Protein AF-A0A9E1S4V5-F1 (afdb_monomer_lite)

Sequence (96 aa):
IGLDCGLTEEEISRIKRGPEAEGWSEGDQALLHATDDLTRDAFISDENWHRLSALSEKQRMDLVMTVAQYTQVSMMLNTFGVQLDEDLTLDPDLCP

Structure (mmCIF, N/CA/C/O backbone):
data_AF-A0A9E1S4V5-F1
#
_entry.id   AF-A0A9E1S4V5-F1
#
loop_
_atom_site.group_PDB
_atom_site.id
_atom_site.type_symbol
_atom_site.label_atom_id
_atom_site.label_alt_id
_atom_site.label_comp_id
_atom_site.label_asym_id
_atom_site.label_entity_id
_atom_site.label_seq_id
_atom_site.pdbx_PDB_ins_code
_atom_site.Cartn_x
_atom_site.Cartn_y
_atom_site.Cartn_z
_atom_site.occupancy
_atom_site.B_iso_or_equiv
_atom_site.auth_seq_id
_atom_site.auth_comp_id
_atom_site.auth_asym_id
_atom_site.auth_atom_id
_atom_site.pdbx_PDB_model_num
ATOM 1 N N . ILE A 1 1 ? -0.880 -15.694 -3.282 1.00 87.50 1 ILE A N 1
ATOM 2 C CA . ILE A 1 1 ? -0.473 -14.809 -2.157 1.00 87.50 1 ILE A CA 1
ATOM 3 C C . ILE A 1 1 ? -1.681 -14.161 -1.489 1.00 87.50 1 ILE A C 1
ATOM 5 O O . ILE A 1 1 ? -1.971 -14.542 -0.371 1.00 87.50 1 ILE A O 1
ATOM 9 N N . GLY A 1 2 ? -2.398 -13.218 -2.123 1.00 89.12 2 GLY A N 1
ATOM 10 C CA . GLY A 1 2 ? -3.493 -12.487 -1.455 1.00 89.12 2 GLY A CA 1
ATOM 11 C C . GLY A 1 2 ? -4.566 -13.393 -0.833 1.00 89.12 2 GLY A C 1
ATOM 12 O O . GLY A 1 2 ? -4.830 -13.287 0.362 1.00 89.12 2 GLY A O 1
ATOM 13 N N . LEU A 1 3 ? -5.099 -14.337 -1.619 1.00 92.25 3 LEU A N 1
ATOM 14 C CA . LEU A 1 3 ? -6.057 -15.349 -1.149 1.00 92.25 3 LEU A CA 1
ATOM 15 C C . LEU A 1 3 ? -5.480 -16.211 -0.015 1.00 92.25 3 LEU A C 1
ATOM 17 O O . LEU A 1 3 ? -6.128 -16.419 1.007 1.00 92.25 3 LEU A O 1
ATOM 21 N N . ASP A 1 4 ? -4.229 -16.655 -0.155 1.00 92.44 4 ASP A N 1
ATOM 22 C CA . ASP A 1 4 ? -3.543 -17.482 0.851 1.00 92.44 4 ASP A CA 1
ATOM 23 C C . ASP A 1 4 ? -3.298 -16.726 2.168 1.00 92.44 4 ASP A C 1
ATOM 25 O O . ASP A 1 4 ? -3.181 -17.333 3.232 1.00 92.44 4 ASP A O 1
ATOM 29 N N . CYS A 1 5 ? -3.231 -15.394 2.105 1.00 92.25 5 CYS A N 1
ATOM 30 C CA . CYS A 1 5 ? -3.108 -14.502 3.254 1.00 92.25 5 CYS A CA 1
ATOM 31 C C . CYS A 1 5 ? -4.462 -14.106 3.867 1.00 92.25 5 CYS A C 1
ATOM 33 O O . CYS A 1 5 ? -4.480 -13.344 4.832 1.00 92.25 5 CYS A O 1
ATOM 35 N N . GLY A 1 6 ? -5.577 -14.628 3.345 1.00 94.00 6 GLY A N 1
ATOM 36 C CA . GLY A 1 6 ? -6.918 -14.402 3.882 1.00 94.00 6 GLY A CA 1
ATOM 37 C C . GLY A 1 6 ? -7.682 -13.231 3.264 1.00 94.00 6 GLY A C 1
ATOM 38 O O . GLY A 1 6 ? -8.745 -12.899 3.783 1.00 94.00 6 GLY A O 1
ATOM 39 N N . LEU A 1 7 ? -7.186 -12.626 2.176 1.00 94.50 7 LEU A N 1
ATOM 40 C CA . LEU A 1 7 ? -8.007 -11.705 1.385 1.00 94.50 7 LEU A CA 1
ATOM 41 C C . LEU A 1 7 ? -9.090 -12.483 0.641 1.00 94.50 7 LEU A C 1
ATOM 43 O O . LEU A 1 7 ? -8.859 -13.585 0.145 1.00 94.50 7 LEU A O 1
ATOM 47 N N . THR A 1 8 ? -10.261 -11.877 0.527 1.00 95.69 8 THR A N 1
ATOM 48 C CA . THR A 1 8 ? -11.368 -12.393 -0.281 1.00 95.69 8 THR A CA 1
ATOM 49 C C . THR A 1 8 ? -11.199 -12.041 -1.761 1.00 95.69 8 THR A C 1
ATOM 51 O O . THR A 1 8 ? -10.494 -11.092 -2.118 1.00 95.69 8 THR A O 1
ATOM 54 N N . GLU A 1 9 ? -11.865 -12.783 -2.649 1.00 94.06 9 GLU A N 1
ATOM 55 C CA . GLU A 1 9 ? -11.904 -12.446 -4.081 1.00 94.06 9 GLU A CA 1
ATOM 56 C C . GLU A 1 9 ? -12.525 -11.060 -4.305 1.00 94.06 9 GLU A C 1
ATOM 58 O O . GLU A 1 9 ? -12.062 -10.291 -5.152 1.00 94.06 9 GLU A O 1
ATOM 63 N N . GLU A 1 10 ? -13.528 -10.703 -3.500 1.00 94.38 10 GLU A N 1
ATOM 64 C CA . GLU A 1 10 ? -14.163 -9.391 -3.529 1.00 94.38 10 GLU A CA 1
ATOM 65 C C . GLU A 1 10 ? -13.189 -8.275 -3.148 1.00 94.38 10 GLU A C 1
ATOM 67 O O . GLU A 1 10 ? -13.171 -7.238 -3.810 1.00 94.38 10 GLU A O 1
ATOM 72 N N . GLU A 1 11 ? -12.367 -8.467 -2.115 1.00 95.00 11 GLU A N 1
ATOM 73 C CA . GLU A 1 11 ? -11.329 -7.502 -1.737 1.00 95.00 11 GLU A CA 1
ATOM 74 C C . GLU A 1 11 ? -10.263 -7.377 -2.824 1.00 95.00 11 GLU A C 1
ATOM 76 O O . GLU A 1 11 ? -9.898 -6.259 -3.181 1.00 95.00 11 GLU A O 1
ATOM 81 N N . ILE A 1 12 ? -9.818 -8.488 -3.419 1.00 94.38 12 ILE A N 1
ATOM 82 C CA . ILE A 1 12 ? -8.851 -8.466 -4.528 1.00 94.38 12 ILE A CA 1
ATOM 83 C C . ILE A 1 12 ? -9.418 -7.703 -5.732 1.00 94.38 12 ILE A C 1
ATOM 85 O O . ILE A 1 12 ? -8.741 -6.847 -6.303 1.00 94.38 12 ILE A O 1
ATOM 89 N N . SER A 1 13 ? -10.678 -7.950 -6.095 1.00 93.62 13 SER A N 1
ATOM 90 C CA . SER A 1 13 ? -11.362 -7.190 -7.146 1.00 93.62 13 SER A CA 1
ATOM 91 C C . SER A 1 13 ? -11.501 -5.709 -6.776 1.00 93.62 13 SER A C 1
ATOM 93 O O . SER A 1 13 ? -11.299 -4.830 -7.618 1.00 93.62 13 SER A O 1
ATOM 95 N N . ARG A 1 14 ? -11.793 -5.407 -5.507 1.00 95.75 14 ARG A N 1
ATOM 96 C CA . ARG A 1 14 ? -11.923 -4.036 -5.006 1.00 95.75 14 ARG A CA 1
ATOM 97 C C . ARG A 1 14 ? -10.594 -3.276 -5.048 1.00 95.75 14 ARG A C 1
ATOM 99 O O . ARG A 1 14 ? -10.621 -2.095 -5.379 1.00 95.75 14 ARG A O 1
ATOM 106 N N . ILE A 1 15 ? -9.449 -3.928 -4.809 1.00 95.38 15 ILE A N 1
ATOM 107 C CA . ILE A 1 15 ? -8.113 -3.296 -4.887 1.00 95.38 15 ILE A CA 1
ATOM 108 C C . ILE A 1 15 ? -7.890 -2.668 -6.267 1.00 95.38 15 ILE A C 1
ATOM 110 O O . ILE A 1 15 ? -7.444 -1.527 -6.353 1.00 95.38 15 ILE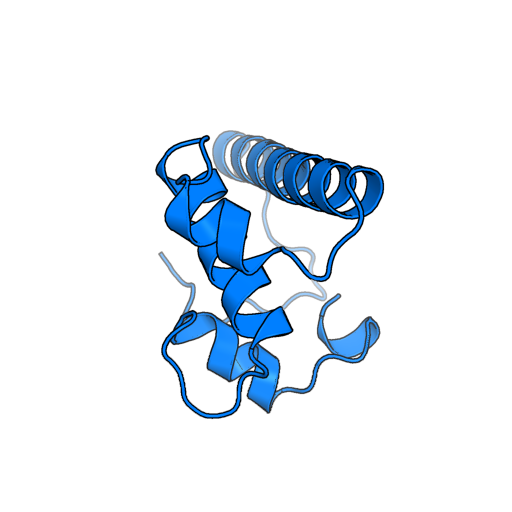 A O 1
ATOM 114 N N . LYS A 1 16 ? -8.293 -3.349 -7.348 1.00 93.12 16 LYS A N 1
ATOM 115 C CA . LYS A 1 16 ? -8.171 -2.830 -8.724 1.00 93.12 16 LYS A CA 1
ATOM 116 C C . LYS A 1 16 ? -8.965 -1.542 -8.965 1.00 93.12 16 LYS A C 1
ATOM 118 O O . LYS A 1 16 ? -8.650 -0.778 -9.871 1.00 93.12 16 LYS A O 1
ATOM 123 N N . ARG A 1 17 ? -10.020 -1.311 -8.177 1.00 94.81 17 ARG A N 1
ATOM 124 C CA . ARG A 1 17 ? -10.875 -0.115 -8.249 1.00 94.81 17 ARG A CA 1
ATOM 125 C C . ARG A 1 17 ? -10.334 1.047 -7.409 1.00 94.81 17 ARG A C 1
ATOM 127 O O . ARG A 1 17 ? -10.852 2.154 -7.530 1.00 94.81 17 ARG A O 1
ATOM 134 N N . GLY A 1 18 ? -9.312 0.799 -6.593 1.00 95.56 18 GLY A N 1
ATOM 135 C CA . GLY A 1 18 ? -8.619 1.804 -5.800 1.00 95.56 18 GLY A CA 1
ATOM 136 C C . GLY A 1 18 ? -9.225 2.071 -4.415 1.00 95.56 18 GLY A C 1
ATOM 137 O O . GLY A 1 18 ? -10.210 1.439 -4.010 1.00 95.56 18 GLY A O 1
ATOM 138 N N . PRO A 1 19 ? -8.629 3.023 -3.674 1.00 96.75 19 PRO A N 1
ATOM 139 C CA . PRO A 1 19 ? -8.987 3.322 -2.285 1.00 96.75 19 PRO A CA 1
ATOM 140 C C . PRO A 1 19 ? -10.404 3.886 -2.118 1.00 96.75 19 PRO A C 1
ATOM 142 O O . PRO A 1 19 ? -11.001 3.741 -1.057 1.00 96.75 19 PRO A O 1
ATOM 145 N N . GLU A 1 20 ? -10.976 4.488 -3.162 1.00 97.19 20 GLU A N 1
ATOM 146 C CA . GLU A 1 20 ? -12.322 5.085 -3.122 1.00 97.19 20 GLU A CA 1
ATOM 147 C C . GLU A 1 20 ? -13.454 4.074 -3.364 1.00 97.19 20 GLU A C 1
ATOM 149 O O . GLU A 1 20 ? -14.633 4.430 -3.384 1.00 97.19 20 GLU A O 1
ATOM 154 N N . ALA A 1 21 ? -13.127 2.801 -3.591 1.00 97.12 21 ALA A N 1
ATOM 155 C CA . ALA A 1 21 ? -14.137 1.779 -3.793 1.00 97.12 21 ALA A CA 1
ATOM 156 C C . ALA A 1 21 ? -14.916 1.490 -2.497 1.00 97.12 21 ALA A C 1
ATOM 158 O O . ALA A 1 21 ? -14.342 1.306 -1.425 1.00 97.12 21 ALA A O 1
ATOM 159 N N . GLU A 1 22 ? -16.242 1.389 -2.608 1.00 95.56 22 GLU A N 1
ATOM 160 C CA . GLU A 1 22 ? -17.106 1.078 -1.468 1.00 95.56 22 GLU A CA 1
ATOM 161 C C . GLU A 1 22 ? -16.764 -0.280 -0.831 1.00 95.56 22 GLU A C 1
ATOM 163 O O . GLU A 1 22 ? -16.540 -1.281 -1.524 1.00 95.56 22 GLU A O 1
ATOM 168 N N . GLY A 1 23 ? -16.798 -0.324 0.504 1.00 94.62 23 GLY A N 1
ATOM 169 C CA . GLY A 1 23 ? -16.615 -1.542 1.297 1.00 94.62 23 GLY A CA 1
ATOM 170 C C . GLY A 1 23 ? -15.256 -1.675 1.983 1.00 94.62 23 GLY A C 1
ATOM 171 O O . GLY A 1 23 ? -15.043 -2.675 2.663 1.00 94.62 23 GLY A O 1
ATOM 172 N N . TRP A 1 24 ? -14.358 -0.696 1.840 1.00 97.25 24 TRP A N 1
ATOM 173 C CA . TRP A 1 24 ? -13.151 -0.612 2.666 1.00 97.25 24 TRP A CA 1
ATOM 174 C C . TRP A 1 24 ? -13.455 -0.109 4.075 1.00 97.25 24 TRP A C 1
ATOM 176 O O . TRP A 1 24 ? -14.309 0.759 4.269 1.00 97.25 24 TRP A O 1
ATOM 186 N N . SER A 1 25 ? -12.725 -0.631 5.061 1.00 96.12 25 SER A N 1
ATOM 187 C CA . SER A 1 25 ? -12.626 0.036 6.356 1.00 96.12 25 SER A CA 1
ATOM 188 C C . SER A 1 25 ? -11.774 1.305 6.226 1.00 96.12 25 SER A C 1
ATOM 190 O O . SER A 1 25 ? -10.963 1.425 5.306 1.00 96.12 25 SER A O 1
ATOM 192 N N . GLU A 1 26 ? -11.905 2.240 7.170 1.00 96.25 26 GLU A N 1
ATOM 193 C CA . GLU A 1 26 ? -11.062 3.447 7.197 1.00 96.25 26 GLU A CA 1
ATOM 194 C C . GLU A 1 26 ? -9.562 3.099 7.240 1.00 96.25 26 GLU A C 1
ATOM 196 O O . GLU A 1 26 ? -8.743 3.772 6.616 1.00 96.25 26 GLU A O 1
ATOM 201 N N . GLY A 1 27 ? -9.202 2.016 7.941 1.00 97.00 27 GLY A N 1
ATOM 202 C CA . GLY A 1 27 ? -7.823 1.537 8.033 1.00 97.00 27 GLY A CA 1
ATOM 203 C C . GLY A 1 27 ? -7.295 1.004 6.702 1.00 97.00 27 GLY A C 1
ATOM 204 O O . GLY A 1 27 ? -6.208 1.394 6.280 1.00 97.00 27 GLY A O 1
ATOM 205 N N . ASP A 1 28 ? -8.072 0.166 6.014 1.00 96.88 28 ASP A N 1
ATOM 206 C CA . ASP A 1 28 ? -7.666 -0.398 4.719 1.00 96.88 28 ASP A CA 1
ATOM 207 C C . ASP A 1 28 ? -7.580 0.687 3.649 1.00 96.88 28 ASP A C 1
ATOM 209 O O . ASP A 1 28 ? -6.617 0.738 2.886 1.00 96.88 28 ASP A O 1
ATOM 213 N N . GLN A 1 29 ? -8.538 1.618 3.643 1.00 97.88 29 GLN A N 1
ATOM 214 C CA . GLN A 1 29 ? -8.500 2.773 2.755 1.00 97.88 29 GLN A CA 1
ATOM 215 C C . GLN A 1 29 ? -7.237 3.618 2.993 1.00 97.88 29 GLN A C 1
ATOM 217 O O . GLN A 1 29 ? -6.577 4.020 2.033 1.00 97.88 29 GLN A O 1
ATOM 222 N N . ALA A 1 30 ? -6.850 3.854 4.253 1.00 98.19 30 ALA A N 1
ATOM 223 C CA . ALA A 1 30 ? -5.621 4.578 4.578 1.00 98.19 30 ALA A CA 1
ATOM 224 C C . ALA A 1 30 ? -4.356 3.844 4.094 1.00 98.19 30 ALA A C 1
ATOM 226 O O . ALA A 1 30 ? -3.441 4.485 3.572 1.00 98.19 30 ALA A O 1
ATOM 227 N N . LEU A 1 31 ? -4.306 2.512 4.225 1.00 98.06 31 LEU A N 1
ATOM 228 C CA . LEU A 1 31 ? -3.203 1.692 3.707 1.00 98.06 31 LEU A CA 1
ATOM 229 C C . LEU A 1 31 ? -3.104 1.765 2.178 1.00 98.06 31 LEU A C 1
ATOM 231 O O . LEU A 1 31 ? -1.999 1.891 1.646 1.00 98.06 31 LEU A O 1
ATOM 235 N N . LEU A 1 32 ? -4.239 1.723 1.477 1.00 98.12 32 LEU A N 1
ATOM 236 C CA . LEU A 1 32 ? -4.289 1.824 0.018 1.00 98.12 32 LEU A CA 1
ATOM 237 C C . LEU A 1 32 ? -3.814 3.196 -0.472 1.00 98.12 32 LEU A C 1
ATOM 239 O O . LEU A 1 32 ? -2.936 3.251 -1.326 1.00 98.12 32 LEU A O 1
ATOM 243 N N . HIS A 1 33 ? -4.290 4.294 0.124 1.00 98.44 33 HIS A N 1
ATOM 244 C CA . HIS A 1 33 ? -3.808 5.637 -0.223 1.00 98.44 33 HIS A CA 1
ATOM 245 C C . HIS A 1 33 ? -2.301 5.801 -0.006 1.00 98.44 33 HIS A C 1
ATOM 247 O O . HIS A 1 33 ? -1.603 6.332 -0.863 1.00 98.44 33 HIS A O 1
ATOM 253 N N . ALA A 1 34 ? -1.782 5.328 1.129 1.00 98.44 34 ALA A N 1
ATOM 254 C CA . ALA A 1 34 ? -0.351 5.392 1.404 1.00 98.44 34 ALA A CA 1
ATOM 255 C C . ALA A 1 34 ? 0.470 4.534 0.427 1.00 98.44 34 ALA A C 1
ATOM 257 O O . ALA A 1 34 ? 1.578 4.916 0.052 1.00 98.44 34 ALA A O 1
ATOM 258 N N . THR A 1 35 ? -0.070 3.388 0.003 1.00 98.12 35 THR A N 1
ATOM 259 C CA . THR A 1 35 ? 0.557 2.530 -1.011 1.00 98.12 35 THR A CA 1
ATOM 260 C C . THR A 1 35 ? 0.595 3.232 -2.368 1.00 98.12 35 THR A C 1
ATOM 262 O O . THR A 1 35 ? 1.655 3.272 -2.989 1.00 98.12 35 THR A O 1
ATOM 265 N N . ASP A 1 36 ? -0.510 3.854 -2.788 1.00 97.44 36 ASP A N 1
ATOM 266 C CA . ASP A 1 36 ? -0.589 4.617 -4.038 1.00 97.44 36 ASP A CA 1
ATOM 267 C C . ASP A 1 36 ? 0.393 5.798 -4.059 1.00 97.44 36 ASP A C 1
ATOM 269 O O . ASP A 1 36 ? 1.110 5.978 -5.046 1.00 97.44 36 ASP A O 1
ATOM 273 N N . ASP A 1 37 ? 0.462 6.568 -2.968 1.00 98.25 37 ASP A N 1
ATOM 274 C CA . ASP A 1 37 ? 1.416 7.670 -2.789 1.00 98.25 37 ASP A CA 1
ATOM 275 C C . ASP A 1 37 ? 2.870 7.171 -2.926 1.00 98.25 37 ASP A C 1
ATOM 277 O O . ASP A 1 37 ? 3.675 7.727 -3.677 1.00 98.25 37 ASP A O 1
ATOM 281 N N . LEU A 1 38 ? 3.224 6.077 -2.241 1.00 98.38 38 LEU A N 1
ATOM 282 C CA . LEU A 1 38 ? 4.577 5.515 -2.290 1.00 98.38 38 LEU A CA 1
ATOM 283 C C . LEU A 1 38 ? 4.945 4.976 -3.673 1.00 98.38 38 LEU A C 1
ATOM 285 O O . LEU A 1 38 ? 6.068 5.187 -4.127 1.00 98.38 38 LEU A O 1
ATOM 289 N N . THR A 1 39 ? 4.033 4.272 -4.342 1.00 95.88 39 THR A N 1
ATOM 290 C CA . THR A 1 39 ? 4.303 3.706 -5.668 1.00 95.88 39 THR A CA 1
ATOM 291 C C . THR A 1 39 ? 4.395 4.792 -6.741 1.00 95.88 39 THR A C 1
ATOM 293 O O . THR A 1 39 ? 5.177 4.648 -7.681 1.00 95.88 39 THR A O 1
ATOM 296 N N . ARG A 1 40 ? 3.632 5.885 -6.612 1.00 95.69 40 ARG A N 1
ATOM 297 C CA . ARG A 1 40 ? 3.604 6.982 -7.590 1.00 95.69 40 ARG A CA 1
ATOM 298 C C . ARG A 1 40 ? 4.715 8.003 -7.377 1.00 95.69 40 ARG A C 1
ATOM 300 O O . ARG A 1 40 ? 5.401 8.361 -8.332 1.00 95.69 40 ARG A O 1
ATOM 307 N N . ASP A 1 41 ? 4.879 8.452 -6.139 1.00 97.19 41 ASP A N 1
ATOM 308 C CA . ASP A 1 41 ? 5.650 9.650 -5.802 1.00 97.19 41 ASP A CA 1
ATOM 309 C C . ASP A 1 41 ? 6.848 9.351 -4.887 1.00 97.19 41 ASP A C 1
ATOM 311 O O . ASP A 1 41 ? 7.641 10.245 -4.592 1.00 97.19 41 ASP A O 1
ATOM 315 N N . ALA A 1 42 ? 7.005 8.097 -4.439 1.00 97.25 42 ALA A N 1
ATOM 316 C CA . ALA A 1 42 ? 8.004 7.681 -3.449 1.00 97.25 42 ALA A CA 1
ATOM 317 C C . ALA A 1 42 ? 7.932 8.479 -2.130 1.00 97.25 42 ALA A C 1
ATOM 319 O O . ALA A 1 42 ? 8.915 8.577 -1.391 1.00 97.25 42 ALA A O 1
ATOM 320 N N . PHE A 1 43 ? 6.762 9.046 -1.828 1.00 97.81 43 PHE A N 1
ATOM 321 C CA . PHE A 1 43 ? 6.528 9.894 -0.669 1.00 97.81 43 PHE A CA 1
ATOM 322 C C . PHE A 1 43 ? 5.053 9.848 -0.273 1.00 97.81 43 PHE A C 1
ATOM 324 O O . PHE A 1 43 ? 4.195 10.037 -1.125 1.00 97.81 43 PHE A O 1
ATOM 331 N N . ILE A 1 44 ? 4.764 9.642 1.016 1.00 98.31 44 ILE A N 1
ATOM 332 C CA . ILE A 1 44 ? 3.394 9.713 1.545 1.00 98.31 44 ILE A CA 1
ATOM 333 C C . ILE A 1 44 ? 3.084 11.162 1.904 1.00 98.31 44 ILE A C 1
ATOM 335 O O . ILE A 1 44 ? 3.810 11.766 2.694 1.00 98.31 44 ILE A O 1
ATOM 339 N N . SER A 1 45 ? 1.993 11.701 1.364 1.00 98.06 45 SER A N 1
ATOM 340 C CA . SER A 1 45 ? 1.513 13.042 1.708 1.00 98.06 45 SER A CA 1
ATOM 341 C C . SER A 1 45 ? 1.164 13.172 3.198 1.00 98.06 45 SER A C 1
ATOM 343 O O . SER A 1 45 ? 0.769 12.203 3.847 1.00 98.06 45 SER A O 1
ATOM 345 N N . ASP A 1 46 ? 1.241 14.387 3.753 1.00 98.19 46 ASP A N 1
ATOM 346 C CA . ASP A 1 46 ? 0.893 14.631 5.164 1.00 98.19 46 ASP A CA 1
ATOM 347 C C . ASP A 1 46 ? -0.549 14.205 5.494 1.00 98.19 46 ASP A C 1
ATOM 349 O O . ASP A 1 46 ? -0.818 13.688 6.581 1.00 98.19 46 ASP A O 1
ATOM 353 N N . GLU A 1 47 ? -1.472 14.388 4.544 1.00 98.00 47 GLU A N 1
ATOM 354 C CA . GLU A 1 47 ? -2.864 13.956 4.674 1.00 98.00 47 GLU A CA 1
ATOM 355 C C . GLU A 1 47 ? -2.954 12.436 4.855 1.00 98.00 47 GLU A C 1
ATOM 357 O O . GLU A 1 47 ? -3.515 11.962 5.847 1.00 98.00 47 GLU A O 1
ATOM 362 N N . ASN A 1 48 ? -2.356 11.665 3.944 1.00 97.94 48 ASN A N 1
ATOM 363 C CA . ASN A 1 48 ? -2.406 10.205 3.997 1.00 97.94 48 ASN A CA 1
ATOM 364 C C . ASN A 1 48 ? -1.588 9.645 5.166 1.00 97.94 48 ASN A C 1
ATOM 366 O O . ASN A 1 48 ? -1.993 8.668 5.797 1.00 97.94 48 ASN A O 1
ATOM 370 N N . TRP A 1 49 ? -0.500 10.313 5.551 1.00 98.06 49 TRP A N 1
ATOM 371 C CA . TRP A 1 49 ? 0.247 9.971 6.757 1.00 98.06 49 TRP A CA 1
ATOM 372 C C . TRP A 1 49 ? -0.587 10.153 8.030 1.00 98.06 49 TRP A C 1
ATOM 374 O O . TRP A 1 49 ? -0.507 9.334 8.952 1.00 98.06 49 TRP A O 1
ATOM 384 N N . HIS A 1 50 ? -1.423 11.195 8.089 1.00 97.75 50 HIS A N 1
ATOM 385 C CA . HIS A 1 50 ? -2.330 11.416 9.213 1.00 97.75 50 HIS A CA 1
ATOM 386 C C . HIS A 1 50 ? -3.442 10.360 9.279 1.00 97.75 50 HIS A C 1
ATOM 388 O O . HIS A 1 50 ? -3.792 9.909 10.373 1.00 97.75 50 HIS A O 1
ATOM 394 N N . ARG A 1 51 ? -3.952 9.900 8.128 1.00 97.38 51 ARG A N 1
ATOM 395 C CA . ARG A 1 51 ? -4.948 8.812 8.063 1.00 97.38 51 ARG A CA 1
ATOM 396 C C . ARG A 1 51 ? -4.432 7.504 8.682 1.00 97.38 51 ARG A C 1
ATOM 398 O O . ARG A 1 51 ? -5.203 6.771 9.288 1.00 97.38 51 ARG A O 1
ATOM 405 N N . LEU A 1 52 ? -3.117 7.265 8.667 1.00 97.94 52 LEU A N 1
ATOM 406 C CA . LEU A 1 52 ? -2.467 6.125 9.335 1.00 97.94 52 LEU A CA 1
ATOM 407 C C . LEU A 1 52 ? -2.329 6.284 10.866 1.00 97.94 52 LEU A C 1
ATOM 409 O O . LEU A 1 52 ? -1.547 5.567 11.498 1.00 97.94 52 LEU A O 1
ATOM 413 N N . SER A 1 53 ? -3.057 7.220 11.488 1.00 96.38 53 SER A N 1
ATOM 414 C CA . SER A 1 53 ? -2.951 7.557 12.919 1.00 96.38 53 SER A CA 1
ATOM 415 C C . SER A 1 53 ? -3.111 6.362 13.866 1.00 96.38 53 SER A C 1
ATOM 417 O O . SER A 1 53 ? -2.442 6.323 14.898 1.00 96.38 53 SER A O 1
ATOM 419 N N . ALA A 1 54 ? -3.931 5.375 13.494 1.00 96.62 54 ALA A N 1
ATOM 420 C CA . ALA A 1 54 ? -4.155 4.157 14.271 1.00 96.62 54 ALA A CA 1
ATOM 421 C C . ALA A 1 54 ? -2.939 3.210 14.305 1.00 96.62 54 ALA A C 1
ATOM 423 O O . ALA A 1 54 ? -2.827 2.383 15.210 1.00 96.62 54 ALA A O 1
ATOM 424 N N . LEU A 1 55 ? -2.020 3.327 13.340 1.00 97.88 55 LEU A N 1
ATOM 425 C CA . LEU A 1 55 ? -0.790 2.544 13.307 1.00 97.88 55 LEU A CA 1
ATOM 426 C C . LEU A 1 55 ? 0.274 3.164 14.211 1.00 97.88 55 LEU A C 1
ATOM 428 O O . LEU A 1 55 ? 0.488 4.382 14.212 1.00 97.88 55 LEU A O 1
ATOM 432 N N . SER A 1 56 ? 1.007 2.299 14.910 1.00 98.25 56 SER A N 1
ATOM 433 C CA . SER A 1 56 ? 2.257 2.670 15.572 1.00 98.25 56 SER A CA 1
ATOM 434 C C . SER A 1 56 ? 3.318 3.096 14.556 1.00 98.25 56 SER A C 1
ATOM 436 O O . SER A 1 56 ? 3.281 2.705 13.389 1.00 98.25 56 SER A O 1
ATOM 438 N N . GLU A 1 57 ? 4.318 3.850 15.013 1.00 97.00 57 GLU A N 1
ATOM 439 C CA . GLU A 1 57 ? 5.449 4.270 14.177 1.00 97.00 57 GLU A CA 1
ATOM 440 C C . GLU A 1 57 ? 6.128 3.078 13.489 1.00 97.00 57 GLU A C 1
ATOM 442 O O . GLU A 1 57 ? 6.341 3.106 12.280 1.00 97.00 57 GLU A O 1
ATOM 447 N N . LYS A 1 58 ? 6.362 1.986 14.228 1.00 98.31 58 LYS A N 1
ATOM 448 C CA . LYS A 1 58 ? 6.949 0.761 13.675 1.00 98.31 58 LYS A CA 1
ATOM 449 C C . LYS A 1 58 ? 6.091 0.166 12.555 1.00 98.31 58 LYS A C 1
ATOM 451 O O . LYS A 1 58 ? 6.624 -0.175 11.510 1.00 98.31 58 LYS A O 1
ATOM 456 N N . GLN A 1 59 ? 4.772 0.095 12.738 1.00 98.38 59 GLN A N 1
ATOM 457 C CA . GLN A 1 59 ? 3.865 -0.408 11.698 1.00 98.38 59 GLN A CA 1
ATOM 458 C C . GLN A 1 59 ? 3.865 0.484 10.451 1.00 98.38 59 GLN A C 1
ATOM 460 O O . GLN A 1 59 ? 3.783 -0.027 9.337 1.00 98.38 59 GLN A O 1
ATOM 465 N N . ARG A 1 60 ? 3.998 1.808 10.609 1.00 98.38 60 ARG A N 1
ATOM 466 C CA . ARG A 1 60 ? 4.135 2.714 9.458 1.00 98.38 60 ARG A CA 1
ATOM 467 C C . ARG A 1 60 ? 5.475 2.537 8.745 1.00 98.38 60 ARG A C 1
ATOM 469 O O . ARG A 1 60 ? 5.511 2.569 7.520 1.00 98.38 60 ARG A O 1
ATOM 476 N N . MET A 1 61 ? 6.563 2.317 9.484 1.00 98.06 61 MET A N 1
ATOM 477 C CA . MET A 1 61 ? 7.857 1.971 8.886 1.00 98.06 61 MET A CA 1
ATOM 478 C C . MET A 1 61 ? 7.775 0.651 8.112 1.00 98.06 61 MET A C 1
ATOM 480 O O . MET A 1 61 ? 8.254 0.581 6.982 1.00 98.06 61 MET A O 1
ATOM 484 N N . ASP A 1 62 ? 7.128 -0.367 8.687 1.00 98.25 62 ASP A N 1
ATOM 485 C CA . ASP A 1 62 ? 6.932 -1.670 8.047 1.00 98.25 62 ASP A CA 1
ATOM 486 C C . ASP A 1 62 ? 6.121 -1.535 6.743 1.00 98.25 62 ASP A C 1
ATOM 488 O O . ASP A 1 62 ? 6.481 -2.146 5.736 1.00 98.25 62 ASP A O 1
ATOM 492 N N . LEU A 1 63 ? 5.088 -0.681 6.717 1.00 98.12 63 LEU A N 1
ATOM 493 C CA . LEU A 1 63 ? 4.332 -0.355 5.501 1.00 98.12 63 LEU A CA 1
ATOM 494 C C . LEU A 1 63 ? 5.239 0.220 4.405 1.00 98.12 63 LEU A C 1
ATOM 496 O O . LEU A 1 63 ? 5.273 -0.313 3.296 1.00 98.12 63 LEU A O 1
ATOM 500 N N . VAL A 1 64 ? 6.006 1.270 4.721 1.00 98.31 64 VAL A N 1
ATOM 501 C CA . VAL A 1 64 ? 6.907 1.922 3.754 1.00 98.31 64 VAL A CA 1
ATOM 502 C C . VAL A 1 64 ? 7.921 0.925 3.195 1.00 98.31 64 VAL A C 1
ATOM 504 O O . VAL A 1 64 ? 8.117 0.846 1.981 1.00 98.31 64 VAL A O 1
ATOM 507 N N . MET A 1 65 ? 8.532 0.125 4.071 1.00 98.19 65 MET A N 1
ATOM 508 C CA . MET A 1 65 ? 9.502 -0.897 3.679 1.00 98.19 65 MET A CA 1
ATOM 509 C C . MET A 1 65 ? 8.881 -1.958 2.771 1.00 98.19 65 MET A C 1
ATOM 511 O O . MET A 1 65 ? 9.487 -2.326 1.766 1.00 98.19 65 MET A O 1
ATOM 515 N N . THR A 1 66 ? 7.671 -2.417 3.093 1.00 97.44 66 THR A N 1
ATOM 516 C CA . THR A 1 66 ? 6.965 -3.435 2.309 1.00 97.44 66 THR A CA 1
ATOM 517 C C . THR A 1 66 ? 6.693 -2.932 0.891 1.00 97.44 66 THR A C 1
ATOM 519 O O . THR A 1 66 ? 7.076 -3.591 -0.076 1.00 97.44 66 THR A O 1
ATOM 522 N N . VAL A 1 67 ? 6.112 -1.737 0.738 1.00 98.00 67 VAL A N 1
ATOM 523 C CA . VAL A 1 67 ? 5.805 -1.169 -0.588 1.00 98.00 67 VAL A CA 1
ATOM 524 C C . VAL A 1 67 ? 7.078 -0.935 -1.405 1.00 98.00 67 VAL A C 1
ATOM 526 O O . VAL A 1 67 ? 7.127 -1.272 -2.592 1.00 98.00 67 VAL A O 1
ATOM 529 N N . ALA A 1 68 ? 8.140 -0.423 -0.776 1.00 97.56 68 ALA A N 1
ATOM 530 C CA . ALA A 1 68 ? 9.421 -0.209 -1.443 1.00 97.56 68 ALA A CA 1
ATOM 531 C C . ALA A 1 68 ? 10.037 -1.523 -1.957 1.00 97.56 68 ALA A C 1
ATOM 533 O O . ALA A 1 68 ? 10.522 -1.577 -3.089 1.00 97.56 68 ALA A O 1
ATOM 534 N N . GLN A 1 69 ? 9.985 -2.596 -1.160 1.00 97.88 69 GLN A N 1
ATOM 535 C CA . GLN A 1 69 ? 10.504 -3.910 -1.547 1.00 97.88 69 GLN A CA 1
ATOM 536 C C . GLN A 1 69 ? 9.751 -4.494 -2.744 1.00 97.88 69 GLN A C 1
ATOM 538 O O . GLN A 1 69 ? 10.387 -4.899 -3.716 1.00 97.88 69 GLN A O 1
ATOM 543 N N . TYR A 1 70 ? 8.414 -4.486 -2.724 1.00 95.88 70 TYR A N 1
ATOM 544 C CA . TYR A 1 70 ? 7.627 -4.962 -3.867 1.00 95.88 70 TYR A CA 1
ATOM 545 C C . TYR A 1 70 ? 7.868 -4.115 -5.120 1.00 95.88 70 TYR A C 1
ATOM 547 O O . TYR A 1 70 ? 8.014 -4.665 -6.208 1.00 95.88 70 TYR A O 1
ATOM 555 N N . THR A 1 71 ? 8.005 -2.794 -4.975 1.00 95.25 71 THR A N 1
ATOM 556 C CA . THR A 1 71 ? 8.329 -1.903 -6.100 1.00 95.25 71 THR A CA 1
ATOM 557 C C . THR A 1 71 ? 9.699 -2.234 -6.708 1.00 95.25 71 THR A C 1
ATOM 559 O O . THR A 1 71 ? 9.833 -2.327 -7.930 1.00 95.25 71 THR A O 1
ATOM 562 N N . GLN A 1 72 ? 10.716 -2.478 -5.873 1.00 97.19 72 GLN A N 1
ATOM 563 C CA . GLN A 1 72 ? 12.048 -2.899 -6.319 1.00 97.19 72 GLN A CA 1
ATOM 564 C C . GLN A 1 72 ? 12.013 -4.254 -7.040 1.00 97.19 72 GLN A C 1
ATOM 566 O O . GLN A 1 72 ? 12.622 -4.398 -8.101 1.00 97.19 72 GLN A O 1
ATOM 571 N N . VAL A 1 73 ? 11.303 -5.241 -6.489 1.00 96.56 73 VAL A N 1
ATOM 572 C CA . VAL A 1 73 ? 11.170 -6.567 -7.109 1.00 96.56 73 VAL A CA 1
ATOM 573 C C . VAL A 1 73 ? 10.480 -6.452 -8.467 1.00 96.56 73 VAL A C 1
ATOM 575 O O . VAL A 1 73 ? 11.020 -6.943 -9.456 1.00 96.56 73 VAL A O 1
ATOM 578 N N . SER A 1 74 ? 9.358 -5.731 -8.556 1.00 94.00 74 SER A N 1
ATOM 579 C CA . SER A 1 74 ? 8.650 -5.488 -9.820 1.00 94.00 74 SER A CA 1
ATOM 580 C C . SER A 1 74 ? 9.548 -4.832 -10.869 1.00 94.00 74 SER A C 1
ATOM 582 O O . SER A 1 74 ? 9.564 -5.252 -12.024 1.00 94.00 74 SER A O 1
ATOM 584 N N . MET A 1 75 ? 10.363 -3.849 -10.472 1.00 96.12 75 MET A N 1
ATOM 585 C CA . MET A 1 75 ? 11.346 -3.223 -11.360 1.00 96.12 75 MET A CA 1
ATOM 586 C C . MET A 1 75 ? 12.341 -4.245 -11.928 1.00 96.12 75 MET A C 1
ATOM 588 O O . MET A 1 75 ? 12.601 -4.240 -13.134 1.00 96.12 75 MET A O 1
ATOM 592 N N . MET A 1 76 ? 12.891 -5.124 -11.083 1.00 97.94 76 MET A N 1
ATOM 593 C CA . MET A 1 76 ? 13.829 -6.166 -11.512 1.00 97.94 76 MET A CA 1
ATOM 594 C C . MET A 1 76 ? 13.166 -7.174 -12.456 1.00 97.94 76 MET A C 1
ATOM 596 O O . MET A 1 76 ? 13.713 -7.447 -13.524 1.00 97.94 76 MET A O 1
ATOM 600 N N . LEU A 1 77 ? 11.989 -7.695 -12.089 1.00 95.62 77 LEU A N 1
ATOM 601 C CA . LEU A 1 77 ? 11.255 -8.680 -12.890 1.00 95.62 77 LEU A CA 1
ATOM 602 C C . LEU A 1 77 ? 10.919 -8.128 -14.280 1.00 95.62 77 LEU A C 1
ATOM 604 O O . LEU A 1 77 ? 11.209 -8.780 -15.284 1.00 95.62 77 LEU A O 1
ATOM 608 N N . ASN A 1 78 ? 10.412 -6.893 -14.340 1.00 93.75 78 ASN A N 1
ATOM 609 C CA . ASN A 1 78 ? 10.080 -6.224 -15.596 1.00 93.75 78 ASN A CA 1
ATOM 610 C C . ASN A 1 78 ? 11.325 -5.978 -16.459 1.00 93.75 78 ASN A C 1
ATOM 612 O O . ASN A 1 78 ? 11.309 -6.241 -17.659 1.00 93.75 78 ASN A O 1
ATOM 616 N N . THR A 1 79 ? 12.423 -5.510 -15.857 1.00 96.94 79 THR A N 1
ATOM 617 C CA . THR A 1 79 ? 13.669 -5.201 -16.585 1.00 96.94 79 THR A CA 1
ATOM 618 C C . THR A 1 79 ? 14.322 -6.453 -17.166 1.00 96.94 79 THR A C 1
ATOM 620 O O . THR A 1 79 ? 14.865 -6.413 -18.270 1.00 96.94 79 THR A O 1
ATOM 623 N N . PHE A 1 80 ? 14.278 -7.570 -16.441 1.00 97.19 80 PHE A N 1
ATOM 624 C CA . PHE A 1 80 ? 14.854 -8.836 -16.895 1.00 97.19 80 PHE A CA 1
ATOM 625 C C . PHE A 1 80 ? 13.894 -9.679 -17.741 1.00 97.19 80 PHE A C 1
ATOM 627 O O . PHE A 1 80 ? 14.301 -10.728 -18.237 1.00 97.19 80 PHE A O 1
ATOM 634 N N . GLY A 1 81 ? 12.651 -9.229 -17.934 1.00 94.62 81 GLY A N 1
ATOM 635 C CA . GLY A 1 81 ? 11.649 -9.955 -18.711 1.00 94.62 81 GLY A CA 1
ATOM 636 C C . GLY A 1 81 ? 11.289 -11.308 -18.097 1.00 94.62 81 GLY A C 1
ATOM 637 O O . GLY A 1 81 ? 11.056 -12.269 -18.832 1.00 94.62 81 GLY A O 1
ATOM 638 N N . VAL A 1 82 ? 11.278 -11.405 -16.763 1.00 94.88 82 VAL A N 1
ATOM 639 C CA . VAL A 1 82 ? 10.893 -12.636 -16.060 1.00 94.88 82 VAL A CA 1
ATOM 640 C C . VAL A 1 82 ? 9.421 -12.932 -16.347 1.00 94.88 82 VAL A C 1
ATOM 642 O O . VAL A 1 82 ? 8.572 -12.053 -16.223 1.00 94.88 82 VAL A O 1
ATOM 645 N N . GLN A 1 83 ? 9.138 -14.161 -16.777 1.00 92.81 83 GLN A N 1
ATOM 646 C CA . GLN A 1 83 ? 7.781 -14.620 -17.074 1.00 92.81 83 GLN A CA 1
ATOM 647 C C . GLN A 1 83 ? 7.120 -15.192 -15.817 1.00 92.81 83 GLN A C 1
ATOM 649 O O . GLN A 1 83 ? 7.812 -15.552 -14.866 1.00 92.81 83 GLN A O 1
ATOM 654 N N . LEU A 1 84 ? 5.788 -15.274 -15.824 1.00 90.06 84 LEU A N 1
ATOM 655 C CA . LEU A 1 84 ? 5.042 -15.973 -14.779 1.00 90.06 84 LEU A CA 1
ATOM 656 C C . LEU A 1 84 ? 5.455 -17.450 -14.711 1.00 90.06 84 LEU A C 1
ATOM 658 O O . LEU A 1 84 ? 5.723 -18.067 -15.746 1.00 90.06 84 LEU A O 1
ATOM 662 N N . ASP A 1 85 ? 5.462 -18.000 -13.499 1.00 90.88 85 ASP A N 1
ATOM 663 C CA . ASP A 1 85 ? 5.625 -19.436 -13.276 1.00 90.88 85 ASP A CA 1
ATOM 664 C C . ASP A 1 85 ? 4.439 -20.214 -13.880 1.00 90.88 85 ASP A C 1
ATOM 666 O O . ASP A 1 85 ? 3.338 -19.679 -14.031 1.00 90.88 85 ASP A O 1
ATOM 670 N N . GLU A 1 86 ? 4.657 -21.480 -14.252 1.00 90.88 86 GLU A N 1
ATOM 671 C CA . GLU A 1 86 ? 3.685 -22.296 -15.006 1.00 90.88 86 GLU A CA 1
ATOM 672 C C . GLU A 1 86 ? 2.339 -22.500 -14.284 1.00 90.88 86 GLU A C 1
ATOM 674 O O . GLU A 1 86 ? 1.325 -22.776 -14.925 1.00 90.88 86 GLU A O 1
ATOM 679 N N . ASP A 1 87 ? 2.321 -22.378 -12.959 1.00 90.00 87 ASP A N 1
ATOM 680 C CA . ASP A 1 87 ? 1.146 -22.521 -12.102 1.00 90.00 87 ASP A CA 1
ATOM 681 C C . ASP A 1 87 ? 0.399 -21.200 -11.850 1.00 90.00 87 ASP A C 1
ATOM 683 O O . ASP A 1 87 ? -0.670 -21.200 -11.234 1.00 90.00 87 ASP A O 1
ATOM 687 N N . LEU A 1 88 ? 0.914 -20.075 -12.355 1.00 87.81 88 LEU A N 1
ATOM 688 C CA . LEU A 1 88 ? 0.299 -18.760 -12.210 1.00 87.81 88 LEU A CA 1
ATOM 689 C C . LEU A 1 88 ? -0.494 -18.371 -13.461 1.00 87.81 88 LEU A C 1
ATOM 691 O O . LEU A 1 88 ? -0.028 -18.463 -14.594 1.00 87.81 88 LEU A O 1
ATOM 695 N N . THR A 1 89 ? -1.712 -17.869 -13.250 1.00 87.62 89 THR A N 1
ATOM 696 C CA . THR A 1 89 ? -2.551 -17.307 -14.318 1.00 87.62 89 THR A CA 1
ATOM 697 C C . THR A 1 89 ? -2.518 -15.784 -14.247 1.00 87.62 89 THR A C 1
ATOM 699 O O . THR A 1 89 ? -2.778 -15.216 -13.186 1.00 87.62 89 THR A O 1
ATOM 702 N N . LEU A 1 90 ? -2.204 -15.123 -15.368 1.00 85.62 90 LEU A N 1
ATOM 703 C CA . LEU A 1 90 ? -2.235 -13.663 -15.450 1.00 85.62 90 LEU A CA 1
ATOM 704 C C . LEU A 1 90 ? -3.670 -13.163 -15.293 1.00 85.62 90 LEU A C 1
ATOM 706 O O . LEU A 1 90 ? -4.588 -13.648 -15.957 1.00 85.62 90 LEU A O 1
ATOM 710 N N . ASP A 1 91 ? -3.839 -12.162 -14.440 1.00 86.38 91 ASP A N 1
ATOM 711 C CA . ASP A 1 91 ? -5.107 -11.471 -14.305 1.00 86.38 91 ASP A CA 1
ATOM 712 C C . ASP A 1 91 ? -5.419 -10.696 -15.601 1.00 86.38 91 ASP A C 1
ATOM 714 O O . ASP A 1 91 ? -4.620 -9.839 -15.994 1.00 86.38 91 ASP A O 1
ATOM 718 N N . PRO A 1 92 ? -6.548 -10.970 -16.280 1.00 86.25 92 PRO A N 1
ATOM 719 C CA . PRO A 1 92 ? -6.861 -10.348 -17.564 1.00 86.25 92 PRO A CA 1
ATOM 720 C C . PRO A 1 92 ? -7.028 -8.826 -17.472 1.00 86.25 92 PRO A C 1
ATOM 722 O O . PRO A 1 92 ? -6.817 -8.142 -18.471 1.00 86.25 92 PRO A O 1
ATOM 725 N N . ASP A 1 93 ? -7.358 -8.292 -16.291 1.00 85.81 93 ASP A N 1
ATOM 726 C CA . ASP A 1 93 ? -7.489 -6.848 -16.077 1.00 85.81 93 ASP A CA 1
ATOM 727 C C . ASP A 1 93 ? -6.127 -6.144 -15.941 1.00 85.81 93 ASP A C 1
ATOM 729 O O . ASP A 1 93 ? -6.065 -4.916 -15.970 1.00 85.81 93 ASP A O 1
ATOM 733 N N . LEU A 1 94 ? -5.040 -6.906 -15.759 1.00 78.56 94 LEU A N 1
ATOM 734 C CA . LEU A 1 94 ? -3.679 -6.404 -15.530 1.00 78.56 94 LEU A CA 1
ATOM 735 C C . LEU A 1 94 ? -2.732 -6.687 -16.709 1.00 78.56 94 LEU A C 1
ATOM 737 O O . LEU A 1 94 ? -1.519 -6.5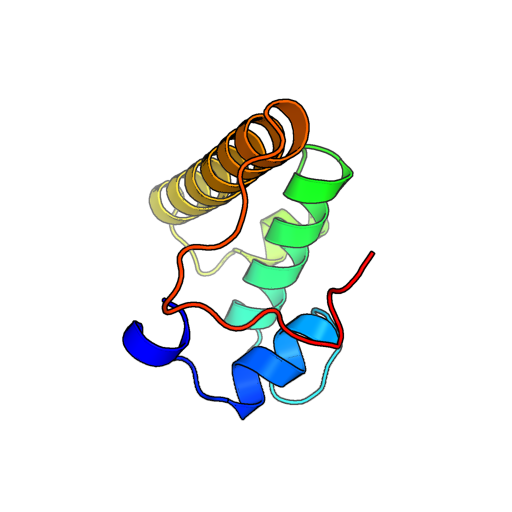10 -16.583 1.00 78.56 94 LEU A O 1
ATOM 741 N N . CYS A 1 95 ? -3.270 -7.125 -17.852 1.00 62.78 95 CYS A N 1
ATOM 742 C CA . CYS A 1 95 ? -2.506 -7.219 -19.095 1.00 62.78 95 CYS A CA 1
ATOM 743 C C . CYS A 1 95 ? -2.016 -5.823 -19.542 1.00 62.78 95 CYS A C 1
ATOM 745 O O . CYS A 1 95 ? -2.786 -4.865 -19.450 1.00 62.78 95 CYS A O 1
ATOM 747 N N . PRO A 1 96 ? -0.769 -5.702 -20.037 1.00 56.06 96 PRO A N 1
ATOM 748 C CA . PRO A 1 96 ? -0.250 -4.456 -20.603 1.00 56.06 96 PRO A CA 1
ATOM 749 C C . PRO A 1 96 ? -0.967 -4.022 -21.890 1.00 56.06 96 PRO A C 1
ATOM 751 O O . PRO A 1 96 ? -1.513 -4.894 -22.607 1.00 56.06 96 PRO A O 1
#

pLDDT: mean 94.54, std 6.33, range [56.06, 98.44]

Foldseek 3Di:
DCVVVPHDPVNVVQVVVFLPGPDDDLQVSLLRQQLVCCLPPVDRDPVSVVSNVVDDPVVVVVSSVVSVVVSVVVVVCVVVVPDDDPPDDDDPVPDD

Secondary structure (DSSP, 8-state):
-TTTTT--HHHHHHHHT-TTSTT--HHHHHHHHHHHHHHHHSS--HHHHHHGGGS-HHHHHHHHHHHHHHHHHHHHHHHHTPPPPTTPPPPGGG--

Radius of gyration: 14.75 Å; chains: 1; bounding box: 32×37×36 Å

=== Feature glossary ===
Annotated list of the representations used here:

Nearest PDB structures. The Foldseek neighbor list gives the closest experimentally determined structures in the PDB, ranked by structural alignment. TM-score near 1 means near-identical fold; near 0.3 means only rough topology match. This is how one finds what a novel AlphaFold prediction most resembles in the solved-structure universe.

Foldseek 3Di. Foldseek's 3Di representation compresses backbone geometry into a per-residue letter drawn from a learned twenty-state alphabet. It captures the tertiary interaction pattern around each residue — which residues are packed against it in space, regardless of where they are in sequence.

Radius of gyration, Cα contacts, bounding box. Radius of gyration (Rg) is the root-mean-square distance of Cα atoms from their centroid — a single number for overall size and compactness. A globular domain of N residues has Rg ≈ 2.2·N^0.38 Å; an extended or disordered chain has a much larger Rg. The Cα contact count is the number of residue pairs whose Cα atoms are within 8 Å and are more than four positions apart in sequence — a standard proxy for tertiary packing density. The bounding box is the smallest axis-aligned box enclosing all Cα atoms.

InterPro / GO / CATH / organism. The annotation block draws on four external resources. InterPro: which protein families and domains the sequence belongs to. GO: standardized terms for what the protein does, what process it participates in, and where in the cell it acts. CATH: which structural fold it has in the CATH hierarchy. Organism: the species of origin.

mmCIF coordinates. The mmCIF block holds 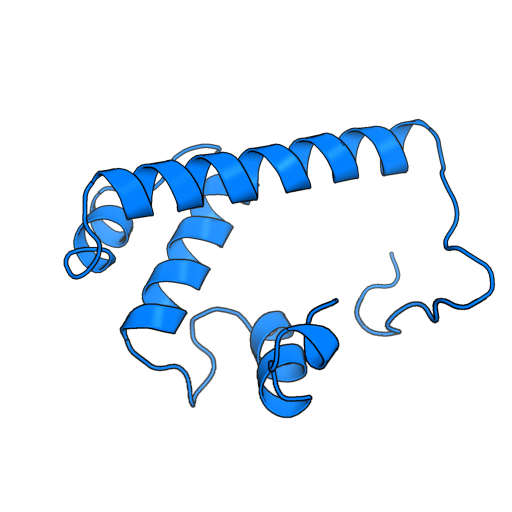the 3D Cartesian coordinates of each backbone atom (N, Cα, C, O) in ångströms. mmCIF is the PDB's canonical archive format — a tagged-loop text representation of the atomic model.

pLDDT. pLDDT is the predicted lDDT-Cα score: AlphaFold's confidence that the local environment of each residue (all inter-atomic dista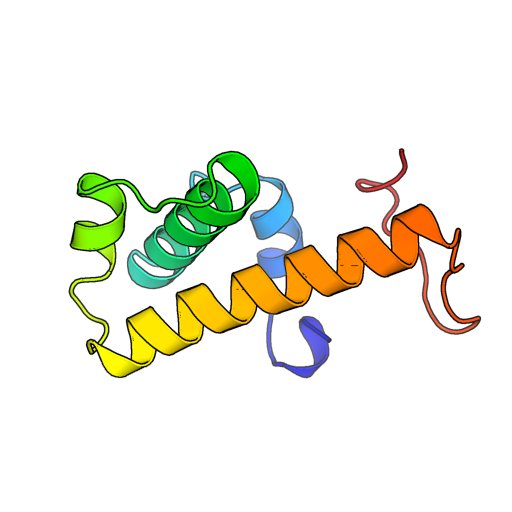nces within 15 Å) is correctly placed. It is a per-residue number between 0 and 100, with higher meaning more reliable.

Backbone torsions (φ/ψ). φ (phi) and ψ (psi) are the two rotatable backbone dihedrals per residue: φ is the 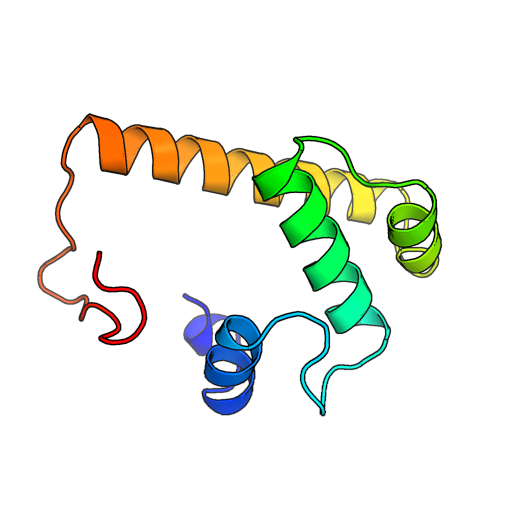C(i-1)–N–Cα–C torsion, ψ is the N–Cα–C–N(i+1) torsion, both in degrees on (−180°, 180°]. α-helical residues cluster near (−60°, −45°); β-strand residues near (−120°, +130°). A Ramachandran plot is simply a scatter of (φ, ψ) for every residue.

B-factor. For experimental (PDB) structures, the B-factor (temperature factor) quantifies the positional spread of each atom in the crystal — a combination of thermal vibration and static disorder — in units of Å². High B-factors mark flexible loops or poorly resolved regions; low B-factors mark the rigid, well-ordered core.

Secondary structure (3-state, P-SEA). SS3 is a coarse helix/strand/coil call (letters a/b/c) made by the P-SEA algorithm from inter-Cα distances and dihedrals. It is less detailed than DSSP but needs only Cα positions.

Predicted aligned error. Predicted aligned error is AlphaFold's pairwise confidence. Unlike pLDDT (per-residue), PAE is per-residue-pair and captures whether two parts of the structure are correctly placed relative to each other. Units are ångströms 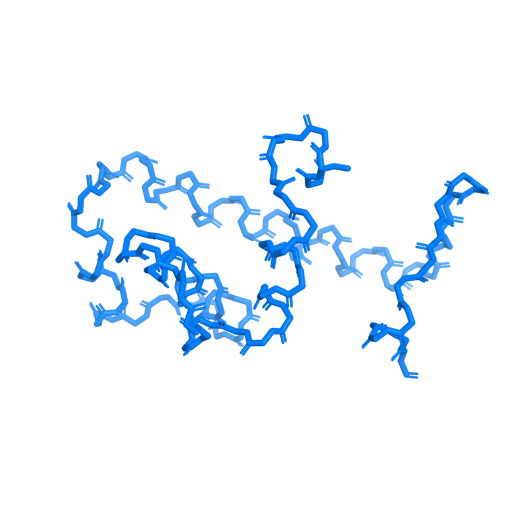of expected positional error.

Solvent-accessible surface area. Solvent-accessible surface area (SASA) is the area in Å² traced out by the centre of a 1.4 Å probe sphere (a water molecule) rolled over the protein's van der Waals surface (Shrake–Rupley / Lee–Richards construction). Buried residues have near-zero SASA; fully exposed residues can exceed 200 Å². The total SASA scales roughly with the number of surface residues.

Secondary structure (8-state, DSSP). The SS8 string is DSSP's per-residue secondary-structure call. α-helix (H) means an i→i+4 H-bond ladder; β-strand (E) means the residue participates in a β-sheet; 3₁₀ (G) and π (I) are tighter and wider helices; T/S are turns/bends; '-' is loop.

Rendered structure images. Structure images are PyMOL renders from six orthogonal camera directions. Cartoon representation draws helices as coils and strands as arrows; sticks shows the backbone as bonds; surface shows the solvent-excluded envelope. Rainbow coloring maps sequence position to hue (blue→red, N→C); chain coloring assigns a distinct color per polypeptide.

Sequence. The amino-acid sequence is the protein's primary structure: the linear order of residues from the N-terminus to the C-terminus, written in one-letter code. Everything else here — the 3D coordinates, the secondary structure, the domain annotations — is ultimately a consequence of this string.

Contact-map, Ramachandran, and PAE plots. Three diagnostic plots accompany the record. The Cα contact map visualizes the tertiary structure as a 2D adjacency matrix (8 Å cutoff, sequence-local contacts suppressed). The Ramachandran plot shows the distribution of backbone (φ, ψ) torsions, with points in the α and β basins reflecting secondary structure content. The PAE plot shows AlphaFold's inter-residue confidence as a color matrix.